Protein AF-E0NHN9-F1 (afdb_monomer_lite)

Foldseek 3Di:
DDAAAAEDEAEDLPDPVVVVVCVVPPDPPDDPVDDSVVHDDPVCVVVVVVCCVVPVPSHDYYHYHYPPDDPPPDDPPDPD

pLDDT: mean 88.05, std 9.88, range [59.5, 97.5]

InterPro domains:
  IPR021520 Stealth protein CR2, conserved region 2 [PF11380] (38-80)
  IPR031358 Stealth protein CR1, conserved region 1 [PF17101] (3-29)
  IPR053362 Receptor polysaccharide phosphotransferase WefF-like [PTHR47452] (3-79)

Sequence (80 aa):
MADIDFVVTWVDFDDPKWRSKYTKYKPGNTSTMNNSTRYKDYGTFKYWFRSVEKYAPWVRNIFLITDDQVPEWLNTKNKK

Structure (mmCIF, N/CA/C/O backbone):
data_AF-E0NHN9-F1
#
_entry.id   AF-E0NHN9-F1
#
loop_
_atom_site.group_PDB
_atom_site.id
_atom_site.type_symbol
_atom_site.label_atom_id
_atom_site.label_alt_id
_atom_site.label_comp_id
_atom_site.label_asym_id
_atom_site.label_entity_id
_atom_site.label_seq_id
_atom_site.pdbx_PDB_ins_code
_atom_site.Cartn_x
_atom_site.Cartn_y
_atom_site.Cartn_z
_atom_site.occupancy
_atom_site.B_iso_or_equiv
_atom_site.auth_seq_id
_atom_site.auth_comp_id
_atom_site.auth_asym_id
_atom_site.auth_atom_id
_atom_site.pdbx_PDB_model_num
ATOM 1 N N . MET A 1 1 ? -27.211 -1.716 7.406 1.00 65.56 1 MET A N 1
ATOM 2 C CA . MET A 1 1 ? -26.245 -0.898 6.639 1.00 65.56 1 MET A CA 1
ATOM 3 C C . MET A 1 1 ? -25.352 -1.863 5.886 1.00 65.56 1 MET A C 1
ATOM 5 O O . MET A 1 1 ? -25.143 -2.951 6.403 1.00 65.56 1 MET A O 1
ATOM 9 N N . ALA A 1 2 ? -24.931 -1.533 4.666 1.00 77.62 2 ALA A N 1
ATOM 10 C CA . ALA A 1 2 ? -24.030 -2.403 3.916 1.00 77.62 2 ALA A CA 1
ATOM 11 C C . ALA A 1 2 ? -22.623 -2.332 4.519 1.00 77.62 2 ALA A C 1
ATOM 13 O O . ALA A 1 2 ? -22.186 -1.250 4.914 1.00 77.62 2 ALA A O 1
ATOM 14 N N . ASP A 1 3 ? -21.940 -3.470 4.580 1.00 91.38 3 ASP A N 1
ATOM 15 C CA . ASP A 1 3 ? -20.538 -3.513 4.972 1.00 91.38 3 ASP A CA 1
ATOM 16 C C . ASP A 1 3 ? -19.683 -2.797 3.920 1.00 91.38 3 ASP A C 1
ATOM 18 O O . ASP A 1 3 ? -19.909 -2.952 2.717 1.00 91.38 3 ASP A O 1
ATOM 22 N N . ILE A 1 4 ? -18.705 -2.007 4.371 1.00 95.69 4 ILE A N 1
ATOM 23 C CA . ILE A 1 4 ? -17.791 -1.277 3.487 1.00 95.69 4 ILE A CA 1
ATOM 24 C C . ILE A 1 4 ? -16.391 -1.873 3.609 1.00 95.69 4 ILE A C 1
ATOM 26 O O . ILE A 1 4 ? -15.874 -2.037 4.714 1.00 95.69 4 ILE A O 1
ATOM 30 N N . ASP A 1 5 ? -15.766 -2.140 2.465 1.00 96.69 5 ASP A N 1
ATOM 31 C CA . ASP A 1 5 ? -14.370 -2.555 2.368 1.00 96.69 5 ASP A CA 1
ATOM 32 C C . ASP A 1 5 ? -13.536 -1.473 1.678 1.00 96.69 5 ASP A C 1
ATOM 34 O O . ASP A 1 5 ? -13.997 -0.797 0.754 1.00 96.69 5 ASP A O 1
ATOM 38 N N . PHE A 1 6 ? -12.281 -1.336 2.092 1.00 97.19 6 PHE A N 1
ATOM 39 C CA . PHE A 1 6 ? -11.299 -0.521 1.387 1.00 97.19 6 PHE A CA 1
ATOM 40 C C . PHE A 1 6 ? -10.457 -1.399 0.475 1.00 97.19 6 PHE A C 1
ATOM 42 O O . PHE A 1 6 ? -9.836 -2.355 0.926 1.00 97.19 6 PHE A O 1
ATOM 49 N N . VAL A 1 7 ? -10.402 -1.048 -0.808 1.00 97.19 7 VAL A N 1
ATOM 50 C CA . VAL A 1 7 ? -9.516 -1.681 -1.789 1.00 97.19 7 VAL A CA 1
ATOM 51 C C . VAL A 1 7 ? -8.511 -0.636 -2.237 1.00 97.19 7 VAL A C 1
ATOM 53 O O . VAL A 1 7 ? -8.884 0.392 -2.800 1.00 97.19 7 VAL A O 1
ATOM 56 N N . VAL A 1 8 ? -7.238 -0.883 -1.954 1.00 95.44 8 VAL A N 1
ATOM 57 C CA . VAL A 1 8 ? -6.146 0.043 -2.250 1.00 95.44 8 VAL A CA 1
ATOM 58 C C . VAL A 1 8 ? -5.068 -0.660 -3.058 1.00 95.44 8 VAL A C 1
ATOM 60 O O . VAL A 1 8 ? -4.705 -1.802 -2.788 1.00 95.44 8 VAL A O 1
ATOM 63 N N . THR A 1 9 ? -4.554 0.035 -4.065 1.00 93.88 9 THR A N 1
ATOM 64 C CA . THR A 1 9 ? -3.479 -0.454 -4.929 1.00 93.88 9 THR A CA 1
ATOM 65 C C . THR A 1 9 ? -2.167 0.213 -4.557 1.00 93.88 9 THR A C 1
ATOM 67 O O . THR A 1 9 ? -2.137 1.428 -4.349 1.00 93.88 9 THR A O 1
ATOM 70 N N . TRP A 1 10 ? -1.081 -0.548 -4.542 1.00 93.44 10 TRP A N 1
ATOM 71 C CA . TRP A 1 10 ? 0.258 -0.024 -4.300 1.00 93.44 10 TRP A CA 1
ATOM 72 C C . TRP A 1 10 ? 1.282 -0.733 -5.176 1.00 93.44 10 TRP A C 1
ATOM 74 O O . TRP A 1 10 ? 1.138 -1.917 -5.479 1.00 93.44 10 TRP A O 1
ATOM 84 N N . VAL A 1 11 ? 2.313 0.009 -5.566 1.00 93.12 11 VAL A N 1
ATOM 85 C CA . VAL A 1 11 ? 3.466 -0.508 -6.297 1.00 93.12 11 VAL A CA 1
ATOM 86 C C . VAL A 1 11 ? 4.737 0.119 -5.740 1.00 93.12 11 VAL A C 1
ATOM 88 O O . VAL A 1 11 ? 4.746 1.298 -5.385 1.00 93.12 11 VAL A O 1
ATOM 91 N N . ASP A 1 12 ? 5.811 -0.655 -5.718 1.00 91.38 12 ASP A N 1
ATOM 92 C CA . ASP A 1 12 ? 7.163 -0.157 -5.556 1.00 91.38 12 ASP A CA 1
ATOM 93 C C . ASP A 1 12 ? 7.655 0.389 -6.901 1.00 91.38 12 ASP A C 1
ATOM 95 O O . ASP A 1 12 ? 7.879 -0.355 -7.861 1.00 91.38 12 ASP A O 1
ATOM 99 N N . PHE A 1 13 ? 7.818 1.709 -6.979 1.00 86.56 13 PHE A N 1
ATOM 100 C CA . PHE A 1 13 ? 8.385 2.357 -8.158 1.00 86.56 13 PHE A CA 1
ATOM 101 C C . PHE A 1 13 ? 9.854 1.987 -8.384 1.00 86.56 13 PHE A C 1
ATOM 103 O O . PHE A 1 13 ? 10.333 2.039 -9.526 1.00 86.56 13 PHE A O 1
ATOM 110 N N . ASP A 1 14 ? 10.569 1.614 -7.321 1.00 88.06 14 ASP A N 1
ATOM 111 C CA . ASP A 1 14 ? 11.978 1.262 -7.381 1.00 88.06 14 ASP A CA 1
ATOM 112 C C . ASP A 1 14 ? 12.214 -0.173 -7.901 1.00 88.06 14 ASP A C 1
ATOM 114 O O . ASP A 1 14 ? 13.328 -0.478 -8.352 1.00 88.06 14 ASP A O 1
ATOM 118 N N . ASP A 1 15 ? 11.156 -0.978 -8.053 1.00 91.81 15 ASP A N 1
ATOM 119 C CA . ASP A 1 15 ? 11.208 -2.307 -8.666 1.00 91.81 15 ASP A CA 1
ATOM 120 C C . ASP A 1 15 ? 11.471 -2.248 -10.194 1.00 91.81 15 ASP A C 1
ATOM 122 O O . ASP A 1 15 ? 10.637 -1.773 -10.982 1.00 91.81 15 ASP A O 1
ATOM 126 N N . PRO A 1 16 ? 12.616 -2.778 -10.674 1.00 92.25 16 PRO A N 1
ATOM 127 C CA . PRO A 1 16 ? 12.938 -2.802 -12.098 1.00 92.25 16 PRO A CA 1
ATOM 128 C C . PRO A 1 16 ? 11.989 -3.672 -12.935 1.00 92.25 16 PRO A C 1
ATOM 130 O O . PRO A 1 16 ? 11.758 -3.345 -14.105 1.00 92.25 16 PRO A O 1
ATOM 133 N N . LYS A 1 17 ? 11.427 -4.755 -12.379 1.00 93.94 17 LYS A N 1
ATOM 134 C CA . LYS A 1 17 ? 10.481 -5.629 -13.095 1.00 93.94 17 LYS A CA 1
ATOM 135 C C . LYS A 1 17 ? 9.193 -4.875 -13.379 1.00 93.94 17 LYS A C 1
ATOM 137 O O . LYS A 1 17 ? 8.741 -4.839 -14.528 1.00 93.94 17 LYS A O 1
ATOM 142 N N . TRP A 1 18 ? 8.664 -4.207 -12.358 1.00 92.88 18 TRP A N 1
ATOM 143 C CA . TRP A 1 18 ? 7.488 -3.362 -12.496 1.00 92.88 18 TRP A CA 1
ATOM 144 C C . TRP A 1 18 ? 7.724 -2.225 -13.494 1.00 92.88 18 TRP A C 1
ATOM 146 O O . TRP A 1 18 ? 6.930 -2.055 -14.419 1.00 92.88 18 TRP A O 1
ATOM 156 N N . ARG A 1 19 ? 8.852 -1.500 -13.413 1.00 90.19 19 ARG A N 1
ATOM 157 C CA . ARG A 1 19 ? 9.168 -0.421 -14.375 1.00 90.19 19 ARG A CA 1
ATOM 158 C C . ARG A 1 19 ? 9.228 -0.905 -15.823 1.00 90.19 19 ARG A C 1
ATOM 160 O O . ARG A 1 19 ? 8.762 -0.200 -16.723 1.00 90.19 19 ARG A O 1
ATOM 167 N N . SER A 1 20 ? 9.792 -2.090 -16.061 1.00 91.75 20 SER A N 1
ATOM 168 C CA . SER A 1 20 ? 9.847 -2.698 -17.396 1.00 91.75 20 SER A CA 1
ATOM 169 C C . SER A 1 20 ? 8.443 -3.013 -17.923 1.00 91.75 20 SER A C 1
ATOM 171 O O . SER A 1 20 ? 8.086 -2.605 -19.032 1.00 91.75 20 SER A O 1
ATOM 173 N N . LYS A 1 21 ? 7.605 -3.649 -17.093 1.00 92.00 21 LYS A N 1
ATOM 174 C CA . LYS A 1 21 ? 6.199 -3.946 -17.404 1.00 92.00 21 LYS A CA 1
ATOM 175 C C . LYS A 1 21 ? 5.396 -2.670 -17.658 1.00 92.00 21 LYS A C 1
ATOM 177 O O . LYS A 1 21 ? 4.713 -2.575 -18.673 1.00 92.00 21 LYS A O 1
ATOM 182 N N . TYR A 1 22 ? 5.527 -1.673 -16.785 1.00 88.56 22 TYR A N 1
ATOM 183 C CA . TYR A 1 22 ? 4.880 -0.372 -16.924 1.00 88.56 22 TYR A CA 1
ATOM 184 C C . TYR A 1 22 ? 5.250 0.285 -18.252 1.00 88.56 22 TYR A C 1
ATOM 186 O O . TYR A 1 22 ? 4.365 0.667 -19.007 1.00 88.56 22 TYR A O 1
ATOM 194 N N . THR A 1 23 ? 6.542 0.346 -18.586 1.00 87.50 23 THR A N 1
ATOM 195 C CA . THR A 1 23 ? 7.019 0.950 -19.841 1.00 87.50 23 THR A CA 1
ATOM 196 C C . THR A 1 23 ? 6.462 0.233 -21.070 1.00 87.50 23 THR A C 1
ATOM 198 O O . THR A 1 23 ? 6.075 0.897 -22.027 1.00 87.50 23 THR A O 1
ATOM 201 N N . LYS A 1 24 ? 6.357 -1.103 -21.035 1.00 90.19 24 LYS A N 1
ATOM 202 C CA . LYS A 1 24 ? 5.791 -1.907 -22.132 1.00 90.19 24 LYS A CA 1
ATOM 203 C C . LYS A 1 24 ? 4.322 -1.583 -22.419 1.00 90.19 24 LYS A C 1
ATOM 205 O O . LYS A 1 24 ? 3.922 -1.593 -23.578 1.00 90.19 24 LYS A O 1
ATOM 210 N N . TYR A 1 25 ? 3.523 -1.331 -21.383 1.00 88.44 25 TYR A N 1
ATOM 211 C CA . TYR A 1 25 ? 2.081 -1.080 -21.515 1.00 88.44 25 TYR A CA 1
ATOM 212 C C . TYR A 1 25 ? 1.705 0.406 -21.453 1.00 88.44 25 TYR A C 1
ATOM 214 O O . TYR A 1 25 ? 0.536 0.753 -21.623 1.00 88.44 25 TYR A O 1
ATOM 222 N N . LYS A 1 26 ? 2.673 1.299 -21.216 1.00 81.94 26 LYS A N 1
ATOM 223 C CA . LYS A 1 26 ? 2.440 2.740 -21.139 1.00 81.94 26 LYS A CA 1
ATOM 224 C C . LYS A 1 26 ? 2.026 3.275 -22.519 1.00 81.94 26 LYS A C 1
ATOM 226 O O . LYS A 1 26 ? 2.794 3.137 -23.470 1.00 81.94 26 LYS A O 1
ATOM 231 N N . PRO A 1 27 ? 0.859 3.931 -22.653 1.00 76.88 27 PRO A N 1
ATOM 232 C CA . PRO A 1 27 ? 0.454 4.527 -23.920 1.00 76.88 27 PRO A CA 1
ATOM 233 C C . PRO A 1 27 ? 1.419 5.654 -24.321 1.00 76.88 27 PRO A C 1
ATOM 235 O O . PRO A 1 27 ? 1.834 6.458 -23.485 1.00 76.88 27 PRO A O 1
ATOM 238 N N . GLY A 1 28 ? 1.762 5.719 -25.613 1.00 71.31 28 GLY A N 1
ATOM 239 C CA . GLY A 1 28 ? 2.773 6.638 -26.157 1.00 71.31 28 GLY A CA 1
ATOM 240 C C . GLY A 1 28 ? 2.432 8.129 -26.052 1.00 71.31 28 GLY A C 1
ATOM 241 O O . GLY A 1 28 ? 3.314 8.967 -26.208 1.00 71.31 28 GLY A O 1
ATOM 242 N N . ASN A 1 29 ? 1.181 8.476 -25.740 1.00 64.12 29 ASN A N 1
ATOM 243 C CA . ASN A 1 29 ? 0.774 9.852 -25.482 1.00 64.12 29 ASN A CA 1
ATOM 244 C C . ASN A 1 29 ? 0.889 10.122 -23.975 1.00 64.12 29 ASN A C 1
ATOM 246 O O . ASN A 1 29 ? -0.049 9.899 -23.205 1.00 64.12 29 ASN A O 1
ATOM 250 N N . THR A 1 30 ? 2.086 10.506 -23.527 1.00 60.72 30 THR A N 1
ATOM 251 C CA . THR A 1 30 ? 2.357 10.811 -22.120 1.00 60.72 30 THR A CA 1
ATOM 252 C C . THR A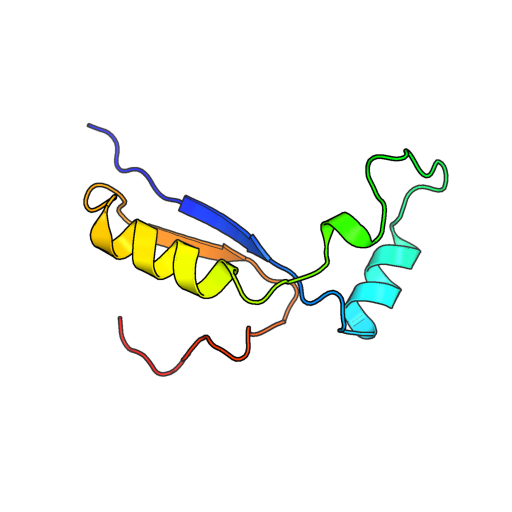 1 30 ? 1.615 12.075 -21.716 1.00 60.72 30 THR A C 1
ATOM 254 O O . THR A 1 30 ? 2.156 13.177 -21.791 1.00 60.72 30 THR A O 1
ATOM 257 N N . SER A 1 31 ? 0.374 11.924 -21.261 1.00 60.22 31 SER A N 1
ATOM 258 C CA . SER A 1 31 ? -0.284 12.986 -20.517 1.00 60.22 31 SER A CA 1
ATOM 259 C C . SER A 1 31 ? 0.594 13.346 -19.314 1.00 60.22 31 SER A C 1
ATOM 261 O O . SER A 1 31 ? 1.205 12.479 -18.676 1.00 60.22 31 SER A O 1
ATOM 263 N N . THR A 1 32 ? 0.634 14.629 -18.963 1.00 62.66 32 THR A N 1
ATOM 264 C CA . THR A 1 32 ? 1.245 15.134 -17.719 1.00 62.66 32 THR A CA 1
ATOM 265 C C . THR A 1 32 ? 0.719 14.416 -16.469 1.00 62.66 32 THR A C 1
ATOM 267 O O . THR A 1 32 ? 1.320 14.492 -15.399 1.00 62.66 32 THR A O 1
ATOM 270 N N . MET A 1 33 ? -0.384 13.674 -16.602 1.00 66.44 33 MET A N 1
ATOM 271 C CA . MET A 1 33 ? -1.014 12.915 -15.539 1.00 66.44 33 MET A CA 1
ATOM 272 C C . MET A 1 33 ? -0.352 11.560 -15.245 1.00 66.44 33 MET A C 1
ATOM 274 O O . MET A 1 33 ? -0.560 11.075 -14.145 1.00 66.44 33 MET A O 1
ATOM 278 N N . ASN A 1 34 ? 0.480 10.979 -16.118 1.00 69.50 34 ASN A N 1
ATOM 279 C CA . ASN A 1 34 ? 1.092 9.648 -15.907 1.00 69.50 34 ASN A CA 1
ATOM 280 C C . ASN A 1 34 ? 2.632 9.700 -15.807 1.00 69.50 34 ASN A C 1
ATOM 282 O O . ASN A 1 34 ? 3.357 8.927 -16.450 1.00 69.50 34 ASN A O 1
ATOM 286 N N . ASN A 1 35 ? 3.144 10.652 -15.021 1.00 75.62 35 ASN A N 1
ATOM 287 C CA . ASN A 1 35 ? 4.576 10.797 -14.748 1.00 75.62 35 ASN A CA 1
ATOM 288 C C . ASN A 1 35 ? 5.047 9.894 -13.587 1.00 75.62 35 ASN A C 1
ATOM 290 O O . ASN A 1 35 ? 4.241 9.312 -12.863 1.00 75.62 35 ASN A O 1
ATOM 294 N N . SER A 1 36 ? 6.366 9.763 -13.421 1.00 76.62 36 SER A N 1
ATOM 295 C CA . SER A 1 36 ? 6.984 8.920 -12.384 1.00 76.62 36 SER A CA 1
ATOM 296 C C . SER A 1 36 ? 6.611 9.333 -10.958 1.00 76.62 36 SER A C 1
ATOM 298 O O . SER A 1 36 ? 6.519 8.480 -10.081 1.00 76.62 36 SER A O 1
ATOM 300 N N . THR A 1 37 ? 6.334 10.618 -10.724 1.00 82.25 37 THR A N 1
ATOM 301 C CA . THR A 1 37 ? 5.954 11.153 -9.408 1.00 82.25 37 THR A CA 1
ATOM 302 C C . THR A 1 37 ? 4.694 10.493 -8.843 1.00 82.25 37 THR A C 1
ATOM 304 O O . THR A 1 37 ? 4.561 10.401 -7.629 1.00 82.25 37 THR A O 1
ATOM 307 N N . ARG A 1 38 ? 3.797 9.983 -9.700 1.00 81.94 38 ARG A N 1
ATOM 308 C CA . ARG A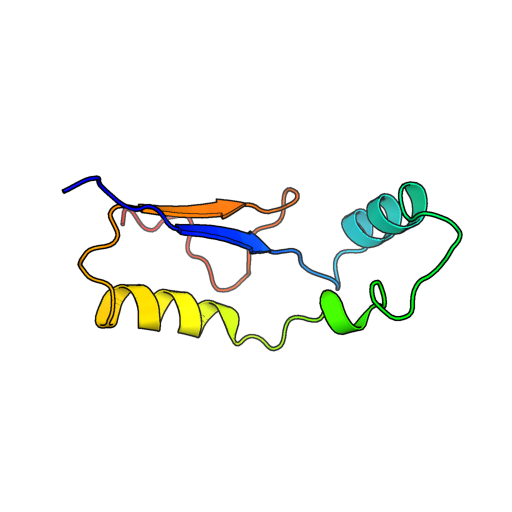 1 38 ? 2.569 9.267 -9.302 1.00 81.94 38 ARG A CA 1
ATOM 309 C C . ARG A 1 38 ? 2.827 7.976 -8.527 1.00 81.94 38 ARG A C 1
ATOM 311 O O . ARG A 1 38 ? 1.963 7.561 -7.767 1.00 81.94 38 ARG A O 1
ATOM 318 N N . TYR A 1 39 ? 3.974 7.346 -8.754 1.00 84.12 39 TYR A N 1
ATOM 319 C CA . TYR A 1 39 ? 4.297 6.024 -8.215 1.00 84.12 39 TYR A CA 1
ATOM 320 C C . TYR A 1 39 ? 5.316 6.089 -7.080 1.00 84.12 39 TYR A C 1
ATOM 322 O O . TYR A 1 39 ? 5.597 5.080 -6.445 1.00 84.12 39 TYR A O 1
ATOM 330 N N . LYS A 1 40 ? 5.889 7.268 -6.825 1.00 83.81 40 LYS A N 1
ATOM 331 C CA . LYS A 1 40 ? 6.903 7.436 -5.793 1.00 83.81 40 LYS A CA 1
ATOM 332 C C . LYS A 1 40 ? 6.291 7.199 -4.414 1.00 83.81 40 LYS A C 1
ATOM 334 O O . LYS A 1 40 ? 5.402 7.942 -3.998 1.00 83.81 40 LYS A O 1
ATOM 339 N N . ASP A 1 41 ? 6.811 6.208 -3.698 1.00 85.50 41 ASP A N 1
ATOM 340 C CA . ASP A 1 41 ? 6.462 5.991 -2.299 1.00 85.50 41 ASP A CA 1
ATOM 341 C C . ASP A 1 41 ? 7.294 6.920 -1.399 1.00 85.50 41 ASP A C 1
ATOM 343 O O . ASP A 1 41 ? 8.509 7.051 -1.541 1.00 85.50 41 ASP A O 1
ATOM 347 N N . TYR A 1 42 ? 6.621 7.587 -0.464 1.00 88.19 42 TYR A N 1
ATOM 348 C CA . TYR 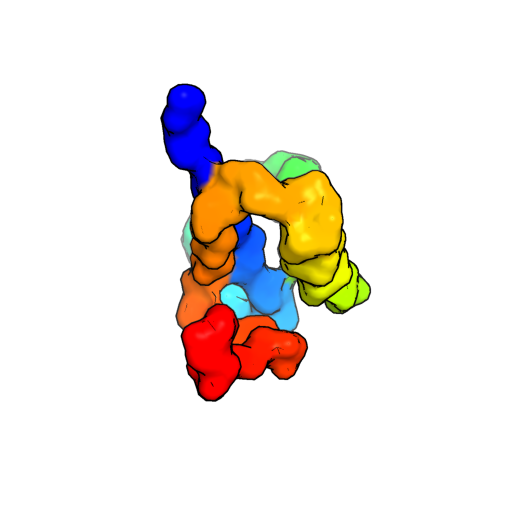A 1 42 ? 7.231 8.445 0.556 1.00 88.19 42 TYR A CA 1
ATOM 349 C C . TYR A 1 42 ? 7.300 7.755 1.928 1.00 88.19 42 TYR A C 1
ATOM 351 O O . TYR A 1 42 ? 7.576 8.395 2.943 1.00 88.19 42 TYR A O 1
ATOM 359 N N . GLY A 1 43 ? 6.990 6.458 1.996 1.00 89.62 43 GLY A N 1
ATOM 360 C CA . GLY A 1 43 ? 6.920 5.684 3.232 1.00 89.62 43 GLY A CA 1
ATOM 361 C C . GLY A 1 43 ? 5.744 6.080 4.129 1.00 89.62 43 GLY A C 1
ATOM 362 O O . GLY A 1 43 ? 5.725 5.733 5.314 1.00 89.62 43 GLY A O 1
ATOM 363 N N . THR A 1 44 ? 4.770 6.822 3.593 1.00 92.69 44 THR A N 1
ATOM 364 C CA . THR A 1 44 ? 3.610 7.324 4.341 1.00 92.69 44 THR A CA 1
ATOM 365 C C . THR A 1 44 ? 2.469 6.317 4.395 1.00 92.69 44 THR A C 1
ATOM 367 O O . THR A 1 44 ? 1.641 6.374 5.305 1.00 92.69 44 THR A O 1
ATOM 370 N N . PHE A 1 45 ? 2.442 5.356 3.471 1.00 92.81 45 PHE A N 1
ATOM 371 C CA . PHE A 1 45 ? 1.308 4.456 3.301 1.00 92.81 45 PHE A CA 1
ATOM 372 C C . PHE A 1 45 ? 1.057 3.561 4.527 1.00 92.81 45 PHE A C 1
ATOM 374 O O . PHE A 1 45 ? -0.087 3.366 4.924 1.00 92.81 45 PHE A O 1
ATOM 381 N N . LYS A 1 46 ? 2.105 3.159 5.259 1.00 93.44 46 LYS A N 1
ATOM 382 C CA . LYS A 1 46 ? 1.972 2.466 6.559 1.00 93.44 46 LYS A CA 1
ATOM 383 C C . LYS A 1 4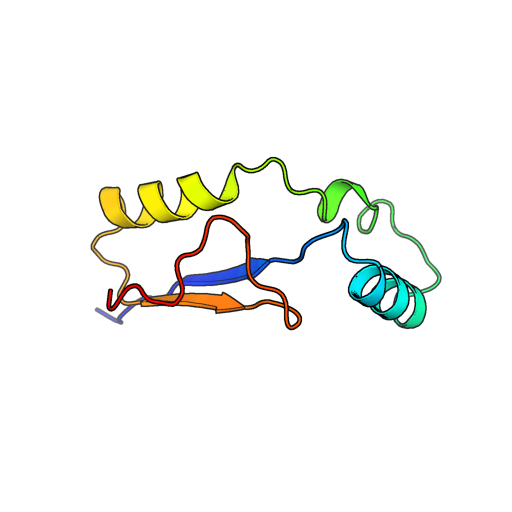6 ? 1.159 3.249 7.603 1.00 93.44 46 LYS A C 1
ATOM 385 O O . LYS A 1 46 ? 0.494 2.652 8.448 1.00 93.44 46 LYS A O 1
ATOM 390 N N . TYR A 1 47 ? 1.196 4.584 7.568 1.00 95.81 47 TYR A N 1
ATOM 391 C CA . TYR A 1 47 ? 0.419 5.428 8.483 1.00 95.81 47 TYR A CA 1
ATOM 392 C C . TYR A 1 47 ? -1.042 5.555 8.056 1.00 95.81 47 TYR A C 1
ATOM 394 O O . TYR A 1 47 ? -1.897 5.774 8.915 1.00 95.81 47 TYR A O 1
ATOM 402 N N 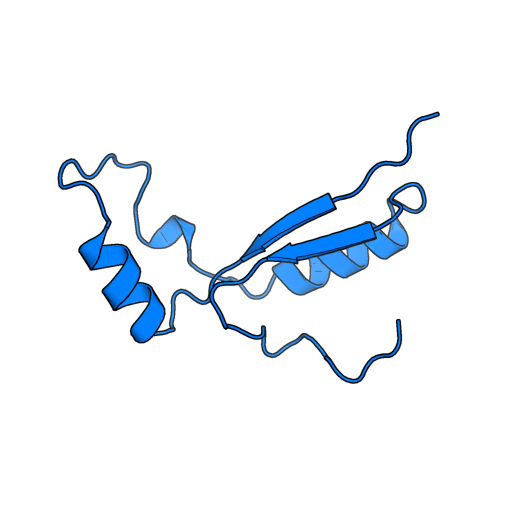. TRP A 1 48 ? -1.342 5.368 6.767 1.00 95.75 48 TRP A N 1
ATOM 403 C CA . TRP A 1 48 ? -2.719 5.269 6.293 1.00 95.75 48 TRP A CA 1
ATOM 404 C C . TRP A 1 48 ? -3.411 4.063 6.937 1.00 95.75 48 TRP A C 1
ATOM 406 O O . TRP A 1 48 ? -4.441 4.252 7.575 1.00 95.75 48 TRP A O 1
ATOM 416 N N . PHE A 1 49 ? -2.792 2.873 6.931 1.00 94.06 49 PHE A N 1
ATOM 417 C CA . PHE A 1 49 ? -3.347 1.684 7.605 1.00 94.06 49 PHE A CA 1
ATOM 418 C C . PHE A 1 49 ? -3.599 1.915 9.101 1.00 94.06 49 PHE A C 1
ATOM 420 O O . PHE A 1 49 ? -4.687 1.630 9.592 1.00 94.06 49 PHE A O 1
ATOM 427 N N . ARG A 1 50 ? -2.637 2.520 9.815 1.00 93.81 50 ARG A N 1
ATOM 428 C CA . ARG A 1 50 ? -2.802 2.889 11.238 1.00 93.81 50 ARG A CA 1
ATOM 429 C C . ARG A 1 50 ? -3.951 3.873 11.465 1.00 93.81 50 ARG A C 1
ATOM 431 O O . ARG A 1 50 ? -4.620 3.829 12.492 1.00 93.81 50 ARG A O 1
ATOM 438 N N . SER A 1 51 ? -4.164 4.787 10.522 1.00 96.50 51 SER A N 1
ATOM 439 C CA . SER A 1 51 ? -5.259 5.755 10.589 1.00 96.50 51 SER A CA 1
ATOM 440 C C . SER A 1 51 ? -6.607 5.086 10.344 1.00 96.50 51 SER A C 1
ATOM 442 O O . SER A 1 51 ? -7.556 5.387 11.060 1.00 96.50 51 SER A O 1
ATOM 444 N N . VAL A 1 52 ? -6.689 4.157 9.389 1.00 95.75 52 VAL A N 1
ATOM 445 C CA . VAL A 1 52 ? -7.909 3.379 9.133 1.00 95.75 52 VAL A CA 1
ATOM 446 C C . VAL A 1 52 ? -8.274 2.544 10.359 1.00 95.75 52 VAL A C 1
ATOM 448 O O . VAL A 1 52 ? -9.399 2.651 10.834 1.00 95.75 52 VAL A O 1
ATOM 451 N N . GLU A 1 53 ? -7.316 1.815 10.938 1.00 92.31 53 GLU A N 1
ATOM 452 C CA . GLU A 1 53 ? -7.526 1.029 12.165 1.00 92.31 53 GLU A CA 1
ATOM 453 C C . GLU A 1 53 ? -8.070 1.890 13.318 1.00 92.31 53 GLU A C 1
ATOM 455 O O . GLU A 1 53 ? -8.974 1.476 14.040 1.00 92.31 53 GLU A O 1
ATOM 460 N N . LYS A 1 54 ? -7.549 3.113 13.478 1.00 96.12 54 LYS A N 1
ATOM 461 C CA . LYS A 1 54 ? -7.931 4.001 14.583 1.00 96.12 54 LYS A CA 1
ATOM 462 C C . LYS A 1 54 ? -9.241 4.760 14.354 1.00 96.12 54 LYS A C 1
ATOM 464 O O . LYS A 1 54 ? -9.981 4.984 15.309 1.00 96.12 54 LYS A O 1
ATOM 469 N N . TYR A 1 55 ? -9.496 5.226 13.133 1.00 97.50 55 TYR A N 1
ATOM 470 C CA . TYR A 1 55 ? -10.543 6.218 12.852 1.00 97.50 55 TYR A CA 1
ATOM 471 C C . TYR A 1 55 ? -11.677 5.701 11.962 1.00 97.50 55 TYR A C 1
ATOM 473 O O . TYR A 1 55 ? -12.701 6.373 11.845 1.00 97.50 55 TYR A O 1
ATOM 481 N N . ALA A 1 56 ? -11.539 4.519 11.360 1.00 96.00 56 ALA A N 1
ATOM 482 C CA . ALA A 1 56 ? -12.569 3.908 10.527 1.00 96.00 56 ALA A CA 1
ATOM 483 C C . ALA A 1 56 ? -12.962 2.504 11.035 1.00 96.00 56 ALA A C 1
ATOM 485 O O . ALA A 1 56 ? -12.909 1.543 10.271 1.00 96.00 56 ALA A O 1
ATOM 486 N N . PRO A 1 57 ? -13.417 2.364 12.301 1.00 93.81 57 PRO A N 1
ATOM 487 C CA . PRO A 1 57 ? -13.792 1.064 12.875 1.00 93.81 57 PRO A CA 1
ATOM 488 C C . PRO A 1 57 ? -15.026 0.427 12.211 1.00 93.81 57 PRO A C 1
ATOM 490 O O . PRO A 1 57 ? -15.383 -0.703 12.519 1.00 93.81 57 PRO A O 1
ATOM 493 N N . TRP A 1 58 ? -15.704 1.166 11.332 1.00 94.38 58 TRP A N 1
ATOM 494 C CA . TRP A 1 58 ? -16.842 0.713 10.535 1.00 94.38 58 TRP A CA 1
ATOM 495 C C . TRP A 1 58 ? -16.426 -0.004 9.240 1.00 94.38 58 TRP A C 1
ATOM 497 O O . TRP A 1 58 ? -17.280 -0.574 8.564 1.00 94.38 58 TRP A O 1
ATOM 507 N N . VAL A 1 59 ? -15.142 0.041 8.868 1.00 95.19 59 VAL A N 1
ATOM 508 C CA . VAL A 1 59 ? -14.613 -0.688 7.709 1.00 95.19 59 VAL A CA 1
ATOM 509 C C . VAL A 1 59 ? -14.452 -2.154 8.081 1.00 95.19 59 VAL A C 1
ATOM 511 O O . VAL A 1 59 ? -13.848 -2.482 9.100 1.00 95.19 59 VAL A O 1
ATOM 514 N N . ARG A 1 60 ? -14.972 -3.040 7.231 1.00 94.50 60 ARG A N 1
ATOM 515 C CA . ARG A 1 60 ? -14.940 -4.486 7.451 1.00 94.50 60 ARG A CA 1
ATOM 516 C C . ARG A 1 60 ? -13.584 -5.078 7.080 1.00 94.50 60 ARG A C 1
ATOM 518 O O . ARG A 1 60 ? -12.972 -5.741 7.908 1.00 94.50 60 ARG A O 1
ATOM 525 N N . ASN A 1 61 ? -13.110 -4.836 5.856 1.00 93.94 61 ASN A N 1
ATOM 526 C CA . ASN A 1 61 ? -11.800 -5.305 5.400 1.00 93.94 61 ASN A CA 1
ATOM 527 C C . ASN A 1 61 ? -11.011 -4.222 4.675 1.00 93.94 61 ASN A C 1
ATOM 529 O O . ASN A 1 61 ? -11.566 -3.300 4.073 1.00 93.94 61 ASN A O 1
ATOM 533 N N . ILE A 1 62 ? -9.694 -4.409 4.671 1.00 94.81 62 ILE A N 1
ATOM 534 C CA . ILE A 1 62 ? -8.757 -3.638 3.865 1.00 94.81 62 ILE A CA 1
ATOM 535 C C . ILE A 1 62 ? -8.015 -4.615 2.952 1.00 94.81 62 ILE A C 1
ATOM 537 O O . ILE A 1 62 ? -7.271 -5.471 3.424 1.00 94.81 62 ILE A O 1
ATOM 541 N N . PHE A 1 63 ? -8.202 -4.478 1.644 1.00 95.19 63 PHE A N 1
ATOM 542 C CA . PHE A 1 63 ? -7.497 -5.241 0.624 1.00 95.19 63 PHE A CA 1
ATOM 543 C C . PHE A 1 63 ? -6.379 -4.390 0.033 1.00 95.19 63 PHE A C 1
ATOM 545 O O . PHE A 1 63 ? -6.634 -3.359 -0.593 1.00 95.19 63 PHE A O 1
ATOM 552 N N . LEU A 1 64 ? -5.141 -4.840 0.221 1.00 95.12 64 LEU A N 1
ATOM 553 C CA . LEU A 1 64 ? -3.969 -4.272 -0.428 1.00 95.12 64 LEU A CA 1
ATOM 554 C C . LEU A 1 64 ? -3.626 -5.102 -1.666 1.00 95.12 64 LEU A C 1
ATOM 556 O O . LEU A 1 64 ? -3.237 -6.261 -1.546 1.00 95.12 64 LEU A O 1
ATOM 560 N N . ILE A 1 65 ? -3.765 -4.502 -2.844 1.00 96.19 65 ILE A N 1
ATOM 561 C CA . ILE A 1 65 ? -3.440 -5.126 -4.128 1.00 96.19 65 ILE A CA 1
ATOM 562 C C . ILE A 1 65 ? -2.081 -4.612 -4.600 1.00 96.19 65 ILE A C 1
ATOM 564 O O . ILE A 1 65 ? -1.879 -3.401 -4.724 1.00 96.19 65 ILE A O 1
ATOM 568 N N . THR A 1 66 ? -1.162 -5.534 -4.874 1.00 94.75 66 THR A N 1
ATOM 569 C CA . THR A 1 66 ? 0.203 -5.246 -5.335 1.00 94.75 66 THR A CA 1
ATOM 570 C C . THR A 1 66 ? 0.528 -6.029 -6.609 1.00 94.75 66 THR A C 1
ATOM 572 O O . THR A 1 66 ? -0.188 -6.965 -6.966 1.00 94.75 66 THR A O 1
ATOM 575 N N . ASP A 1 67 ? 1.596 -5.644 -7.315 1.00 93.56 67 ASP A N 1
ATOM 576 C CA . ASP A 1 67 ? 2.082 -6.355 -8.510 1.00 93.56 67 ASP A CA 1
ATOM 577 C C . ASP A 1 67 ? 3.206 -7.339 -8.140 1.00 93.56 67 ASP A C 1
ATOM 579 O O . ASP A 1 67 ? 4.369 -7.092 -8.439 1.00 93.56 67 ASP A O 1
ATOM 583 N N . ASP A 1 68 ? 2.866 -8.414 -7.416 1.00 92.56 68 ASP A N 1
ATOM 584 C CA . ASP A 1 68 ? 3.806 -9.416 -6.858 1.00 92.56 68 ASP A CA 1
ATOM 585 C C . ASP A 1 68 ? 4.863 -8.845 -5.891 1.00 92.56 68 ASP A C 1
ATOM 587 O O . ASP A 1 68 ? 5.891 -9.463 -5.601 1.00 92.56 68 ASP A O 1
ATOM 591 N N . GLN A 1 69 ? 4.593 -7.660 -5.349 1.00 93.62 69 GLN A N 1
ATOM 592 C CA . GLN A 1 69 ? 5.462 -6.963 -4.408 1.00 93.62 69 GLN A CA 1
ATOM 593 C C . GLN A 1 69 ? 4.914 -7.065 -2.985 1.00 93.62 69 GLN A C 1
ATOM 595 O O . GLN A 1 69 ? 3.701 -7.050 -2.764 1.00 93.62 69 GLN A O 1
ATOM 600 N N . VAL A 1 70 ? 5.815 -7.101 -2.005 1.00 93.50 70 VAL A N 1
ATOM 601 C CA . VAL A 1 70 ? 5.468 -7.041 -0.581 1.00 93.50 70 VAL A CA 1
ATOM 602 C C . VAL A 1 70 ? 6.119 -5.790 0.004 1.00 9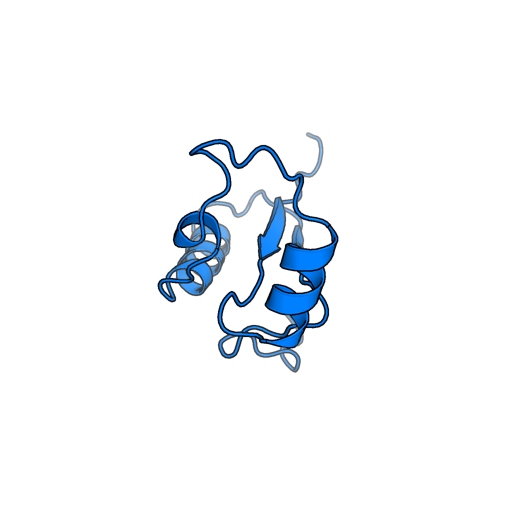3.50 70 VAL A C 1
ATOM 604 O O . VAL A 1 70 ? 7.348 -5.714 -0.001 1.00 93.50 70 VAL A O 1
ATOM 607 N N . PRO A 1 71 ? 5.343 -4.810 0.506 1.00 92.12 71 PRO A N 1
ATOM 608 C CA . PRO A 1 71 ? 5.925 -3.641 1.151 1.00 92.12 71 PRO A CA 1
ATOM 609 C C . PRO A 1 71 ? 6.792 -4.059 2.342 1.00 92.12 71 PRO A C 1
ATOM 611 O O . PRO A 1 71 ? 6.355 -4.857 3.168 1.00 92.12 71 PRO A O 1
ATOM 614 N N . GLU A 1 72 ? 7.985 -3.483 2.485 1.00 91.44 72 GLU A N 1
ATOM 615 C CA . GLU A 1 72 ? 8.947 -3.880 3.533 1.00 91.44 72 GLU A CA 1
ATOM 616 C C . GLU A 1 72 ? 8.396 -3.744 4.961 1.00 91.44 72 GLU A C 1
ATOM 618 O O . GLU A 1 72 ? 8.805 -4.446 5.883 1.00 91.44 72 GLU A O 1
ATOM 623 N N . TRP A 1 73 ? 7.451 -2.826 5.156 1.00 90.69 73 TRP A N 1
ATOM 624 C CA . TRP A 1 73 ? 6.808 -2.572 6.442 1.00 90.69 73 TRP A CA 1
ATOM 625 C C . TRP A 1 73 ? 5.657 -3.541 6.757 1.00 90.69 73 TRP A C 1
ATOM 627 O O . TRP A 1 73 ? 5.126 -3.498 7.870 1.00 90.69 73 TRP A O 1
ATOM 637 N N . LEU A 1 74 ? 5.241 -4.389 5.811 1.00 92.00 74 LEU A N 1
ATOM 638 C CA . LEU A 1 74 ? 4.135 -5.327 5.984 1.00 92.00 74 LEU A CA 1
ATOM 639 C C . LEU A 1 74 ? 4.637 -6.662 6.547 1.00 92.00 74 LEU A C 1
ATOM 641 O O . LEU A 1 74 ? 5.392 -7.391 5.908 1.00 92.00 74 LEU A O 1
ATOM 645 N N . ASN A 1 75 ? 4.158 -7.027 7.736 1.00 91.75 75 ASN A N 1
ATOM 646 C CA . ASN A 1 75 ? 4.442 -8.333 8.325 1.00 91.75 75 ASN A CA 1
ATOM 647 C C . ASN A 1 75 ? 3.400 -9.373 7.884 1.00 91.75 75 ASN A C 1
ATOM 649 O O . ASN A 1 75 ? 2.342 -9.493 8.497 1.00 91.75 75 ASN A O 1
ATOM 653 N N . THR A 1 76 ? 3.733 -10.178 6.876 1.00 90.69 76 THR A N 1
ATOM 654 C CA . THR A 1 76 ? 2.859 -11.238 6.332 1.00 90.69 76 THR A CA 1
ATOM 655 C C . THR A 1 76 ? 2.663 -12.440 7.259 1.00 90.69 76 THR A C 1
ATOM 657 O O . THR A 1 76 ? 1.816 -13.289 6.997 1.00 90.69 76 THR A O 1
ATOM 660 N N . LYS A 1 77 ? 3.424 -12.531 8.357 1.00 92.81 77 LYS A N 1
ATOM 661 C CA . LYS A 1 77 ? 3.240 -13.557 9.397 1.00 92.81 77 LYS A CA 1
ATOM 662 C C . LYS A 1 77 ? 2.284 -13.105 10.501 1.00 92.81 77 LYS A C 1
ATOM 664 O O . LYS A 1 77 ? 2.030 -13.870 11.434 1.00 92.81 77 LYS A O 1
ATOM 669 N N . ASN A 1 78 ? 1.792 -11.868 10.437 1.00 87.06 78 ASN A N 1
ATOM 670 C CA . ASN A 1 78 ? 0.769 -11.401 11.355 1.00 87.06 78 ASN A CA 1
ATOM 671 C C . ASN A 1 78 ? -0.553 -12.115 11.046 1.00 87.06 78 ASN A C 1
ATOM 673 O O . ASN A 1 78 ? -0.947 -12.237 9.893 1.00 87.06 78 ASN A O 1
ATOM 677 N N . LYS A 1 79 ? -1.205 -12.637 12.088 1.00 78.25 79 LYS A N 1
ATOM 678 C CA . LYS A 1 79 ? -2.481 -13.361 11.975 1.00 78.25 79 LYS A CA 1
ATOM 679 C C . LYS A 1 79 ? -3.698 -12.433 11.997 1.00 78.25 79 LYS A C 1
ATOM 681 O O . LYS A 1 79 ? -4.820 -12.921 11.893 1.00 78.25 79 LYS A O 1
ATOM 686 N N . LYS A 1 80 ? -3.465 -11.143 12.229 1.00 59.50 80 LYS A N 1
ATOM 687 C CA . LYS A 1 80 ? -4.449 -10.076 12.085 1.00 59.50 80 LYS A CA 1
ATOM 688 C C . LYS A 1 80 ? -4.264 -9.392 10.745 1.00 59.50 80 LYS A C 1
ATOM 690 O O . LYS A 1 80 ? -3.084 -9.192 10.377 1.00 59.50 80 LYS A O 1
#

Radius of gyration: 15.43 Å; chains: 1; bounding box: 39×29×41 Å

Organism: NCBI:txid862514

Secondary structure (DSSP, 8-state):
---EEEEEE---TT-HHHHHHHHHHS-SS--TTSSGGGG---S-HHHHHHHHHHH-TTEEEEEEE-SS---TT--TT---